Protein AF-A0AAD4GGC5-F1 (afdb_monomer)

InterPro domains:
  IPR027911 Domain of unknown function DUF4604 [PF15377] (14-134)

pLDDT: mean 72.06, std 14.42, range [39.91, 92.12]

Sequence (145 aa):
MASREPTRHQLSSRLQYQSHIPTFLQKFQNKVKGITSEDDDEPQYYDDGSGRPPIPIRPAIPERPSDDPGSADEDDGDEKPQVVVLKAGKHLTEREAENERRKEKGLPPLPASDGESTKQDNKEQLSKDSAKPKQAAPSLSFSSN

Solvent-accessible surface area (backbone atoms only — not comparable to full-atom values): 10422 Å² total; per-residue (Å²): 132,86,80,78,80,79,50,75,67,62,51,51,68,71,56,58,75,66,86,72,71,54,68,66,59,53,51,49,53,31,56,76,69,68,52,80,77,92,60,94,76,70,70,62,58,48,75,81,82,79,85,62,83,58,46,73,60,75,76,84,75,82,80,78,60,89,89,59,87,61,75,84,75,70,66,87,77,76,82,59,83,85,83,77,50,68,58,96,85,40,77,45,52,75,67,53,50,50,31,51,55,26,52,77,71,71,43,78,68,78,79,86,65,101,80,74,80,78,87,76,77,87,80,80,87,80,92,74,94,75,92,71,89,76,79,79,74,85,79,87,78,85,80,82,129

Foldseek 3Di:
DDDDDDDPVSVVVVPPPPPDDPPVVVVVVCVVVVNDDPDPPDQDFADPVPPDDTHRDDPDDDDDDPVDPDCPVVPPPPPDPDDFDDDVNDTDDPQRVVQVVCVVVVHHGDDDDPPDDDPDDDDDDDDDDDDDDDDDDDDDDDDDD

Radius of gyration: 33.16 Å; Cα contacts (8 Å, |Δi|>4): 44; chains: 1; bounding box: 54×76×81 Å

Nearest PDB structures (foldseek):
  8fkx-assembly1_SS  TM=1.879E-01  e=3.862E+00  Homo sapiens
  8fky-assembly1_SS  TM=1.879E-01  e=4.138E+00  Homo sapiens
  8yvf-assembly1_A6  TM=1.140E-01  e=5.093E+00  Halothiobacillus neapolitanus

Structure (mmCIF, N/CA/C/O backbone):
data_AF-A0AAD4GGC5-F1
#
_entry.id   AF-A0AAD4GGC5-F1
#
loop_
_atom_site.group_PDB
_atom_site.id
_atom_site.type_symbol
_atom_site.label_atom_id
_atom_site.label_alt_id
_atom_site.label_comp_id
_atom_site.label_asym_id
_atom_site.label_entity_id
_atom_site.label_seq_id
_atom_site.pdbx_PDB_ins_code
_atom_site.Cartn_x
_atom_site.Cartn_y
_atom_site.Cartn_z
_atom_site.occupancy
_atom_site.B_iso_or_equiv
_atom_site.auth_seq_id
_atom_site.auth_comp_id
_atom_site.auth_asym_id
_atom_site.auth_atom_id
_atom_site.pdbx_PDB_model_num
ATOM 1 N N . MET A 1 1 ? -11.731 -53.514 -2.708 1.00 45.50 1 MET A N 1
ATOM 2 C CA . MET A 1 1 ? -11.570 -53.502 -4.178 1.00 45.50 1 MET A CA 1
ATOM 3 C C . MET A 1 1 ? -10.474 -52.507 -4.512 1.00 45.50 1 MET A C 1
ATOM 5 O O . MET A 1 1 ? -10.653 -51.335 -4.215 1.00 45.50 1 MET A O 1
ATOM 9 N N . ALA A 1 2 ? -9.325 -52.962 -5.017 1.00 60.53 2 ALA A N 1
ATOM 10 C CA . ALA A 1 2 ? -8.228 -52.063 -5.377 1.00 60.53 2 ALA A CA 1
ATOM 11 C C . ALA A 1 2 ? -8.602 -51.272 -6.642 1.00 60.53 2 ALA A C 1
ATOM 13 O O . ALA A 1 2 ? -8.953 -51.864 -7.665 1.00 60.53 2 ALA A O 1
ATOM 14 N N . SER A 1 3 ? -8.576 -49.943 -6.562 1.00 69.38 3 SER A N 1
ATOM 15 C CA . SER A 1 3 ? -8.790 -49.052 -7.703 1.00 69.38 3 SER A CA 1
ATOM 16 C C . SER A 1 3 ? -7.638 -49.213 -8.694 1.00 69.38 3 SER A C 1
ATOM 18 O O . SER A 1 3 ? -6.484 -48.998 -8.329 1.00 69.38 3 SER A O 1
ATOM 20 N N . ARG A 1 4 ? -7.939 -49.619 -9.933 1.00 80.25 4 ARG A N 1
ATOM 21 C CA . ARG A 1 4 ? -6.925 -49.787 -10.982 1.00 80.25 4 ARG A CA 1
ATOM 22 C C . ARG A 1 4 ? -6.295 -48.441 -11.327 1.00 80.25 4 ARG A C 1
ATOM 24 O O . ARG A 1 4 ? -7.016 -47.473 -11.560 1.00 80.25 4 ARG A O 1
ATOM 31 N N . GLU A 1 5 ? -4.969 -48.404 -11.382 1.00 84.25 5 GLU A N 1
ATOM 32 C CA . GLU A 1 5 ? -4.243 -47.208 -11.795 1.00 84.25 5 GLU A CA 1
ATOM 33 C C . GLU A 1 5 ? -4.553 -46.863 -13.262 1.00 84.25 5 GLU A C 1
ATOM 35 O O . GLU A 1 5 ? -4.669 -47.765 -14.103 1.00 84.25 5 GLU A O 1
ATOM 40 N N . PRO A 1 6 ? -4.725 -45.570 -13.584 1.00 80.44 6 PRO A N 1
ATOM 41 C CA . PRO A 1 6 ? -5.006 -45.138 -14.943 1.00 80.44 6 PRO A CA 1
ATOM 42 C C . PRO A 1 6 ? -3.824 -45.442 -15.867 1.00 80.44 6 PRO A C 1
ATOM 44 O O . PRO A 1 6 ? -2.659 -45.256 -15.516 1.00 80.44 6 PRO A O 1
ATOM 47 N N . THR A 1 7 ? -4.126 -45.885 -17.086 1.00 84.25 7 THR A N 1
ATOM 48 C CA . THR A 1 7 ? -3.087 -46.199 -18.074 1.00 84.25 7 THR A CA 1
ATOM 49 C C . THR A 1 7 ? -2.413 -44.924 -18.585 1.00 84.25 7 THR A C 1
ATOM 51 O O . THR A 1 7 ? -3.015 -43.849 -18.621 1.00 84.25 7 THR A O 1
ATOM 54 N N . ARG A 1 8 ? -1.165 -45.029 -19.062 1.00 78.81 8 ARG A N 1
ATOM 55 C CA . ARG A 1 8 ? -0.412 -43.882 -19.609 1.00 78.81 8 ARG A CA 1
ATOM 56 C C . ARG A 1 8 ? -1.174 -43.135 -20.713 1.00 78.81 8 ARG A C 1
ATOM 58 O O . ARG A 1 8 ? -1.094 -41.916 -20.789 1.00 78.81 8 ARG A O 1
ATOM 65 N N . HIS A 1 9 ? -1.953 -43.860 -21.518 1.00 78.38 9 HIS A N 1
ATOM 66 C CA . HIS A 1 9 ? -2.796 -43.290 -22.571 1.00 78.38 9 HIS A CA 1
ATOM 67 C C . HIS A 1 9 ? -3.999 -42.510 -22.005 1.00 78.38 9 HIS A C 1
ATOM 69 O O . HIS A 1 9 ? -4.361 -41.452 -22.516 1.00 78.38 9 HIS A O 1
ATOM 75 N N . GLN A 1 10 ? -4.593 -42.992 -20.906 1.00 78.75 10 GLN A N 1
ATOM 76 C CA . GLN A 1 10 ? -5.658 -42.278 -20.191 1.00 78.75 10 GLN A CA 1
ATOM 77 C C . GLN A 1 10 ? -5.135 -40.990 -19.545 1.00 78.75 10 GLN A C 1
ATOM 79 O O . GLN A 1 10 ? -5.836 -39.980 -19.564 1.00 78.75 10 GLN A O 1
ATOM 84 N N . LEU A 1 11 ? -3.895 -40.998 -19.046 1.00 76.25 11 LEU A N 1
ATOM 85 C CA . LEU A 1 11 ? -3.228 -39.794 -18.549 1.00 76.25 11 LEU A CA 1
ATOM 86 C C . LEU A 1 11 ? -2.962 -38.797 -19.684 1.00 76.25 11 LEU A C 1
ATOM 88 O O . LEU A 1 11 ? -3.371 -37.645 -19.580 1.00 76.25 11 LEU A O 1
ATOM 92 N N . SER A 1 12 ? -2.367 -39.233 -20.799 1.00 75.00 12 SER A N 1
ATOM 93 C CA . SER A 1 12 ? -2.040 -38.334 -21.916 1.00 75.00 12 SER A CA 1
ATOM 94 C C . SER A 1 12 ? -3.269 -37.785 -22.646 1.00 75.00 12 SER A C 1
ATOM 96 O O . SER A 1 12 ? -3.223 -36.669 -23.142 1.00 75.00 12 SER A O 1
ATOM 98 N N . SER A 1 13 ? -4.379 -38.531 -22.700 1.00 68.56 13 SER A N 1
ATOM 99 C CA . SER A 1 13 ? -5.626 -38.051 -23.321 1.00 68.56 13 SER A CA 1
ATOM 100 C C . SER A 1 13 ? -6.295 -36.907 -22.547 1.00 68.56 13 SER A C 1
ATOM 102 O O . SER A 1 13 ? -6.932 -36.050 -23.155 1.00 68.56 13 SER A O 1
ATOM 104 N N . ARG A 1 14 ? -6.145 -36.882 -21.213 1.00 65.12 14 ARG A N 1
ATOM 105 C CA . ARG A 1 14 ? -6.654 -35.810 -20.338 1.00 65.12 14 ARG A CA 1
ATOM 106 C C . ARG A 1 14 ? -5.654 -34.673 -20.150 1.00 65.12 14 ARG A C 1
ATOM 108 O O . ARG A 1 14 ? -6.067 -33.539 -19.943 1.00 65.12 14 ARG A O 1
ATOM 115 N N . LEU A 1 15 ? -4.359 -34.962 -20.249 1.00 66.50 15 LEU A N 1
ATOM 116 C CA . LEU A 1 15 ? -3.291 -33.972 -20.374 1.00 66.50 15 LEU A CA 1
ATOM 117 C C . LEU A 1 15 ? -3.243 -33.469 -21.822 1.00 66.50 15 LEU A C 1
ATOM 119 O O . LEU A 1 15 ? -2.261 -33.667 -22.535 1.00 66.50 15 LEU A O 1
ATOM 123 N N . GLN A 1 16 ? -4.326 -32.843 -22.284 1.00 63.78 16 GLN A N 1
ATOM 124 C CA . GLN A 1 16 ? -4.260 -32.087 -23.525 1.00 63.78 16 GLN A CA 1
ATOM 125 C C . GLN A 1 16 ? -3.282 -30.936 -23.298 1.00 63.78 16 GLN A C 1
ATOM 127 O O . GLN A 1 16 ? -3.463 -30.135 -22.380 1.00 63.78 16 GLN A O 1
ATOM 132 N N . TYR A 1 17 ? -2.241 -30.858 -24.129 1.00 60.28 17 TYR A N 1
ATOM 133 C CA . TYR A 1 17 ? -1.518 -29.607 -24.313 1.00 60.28 17 TYR A CA 1
ATOM 134 C C . TYR A 1 17 ? -2.575 -28.538 -24.583 1.00 60.28 17 TYR A C 1
ATOM 136 O O . TYR A 1 17 ? -3.359 -28.668 -25.523 1.00 60.28 17 TYR A O 1
ATOM 144 N N . GLN A 1 18 ? -2.655 -27.548 -23.700 1.00 60.12 18 GLN A N 1
ATOM 145 C CA . GLN A 1 18 ? -3.608 -26.454 -23.786 1.00 60.12 18 GLN A CA 1
ATOM 146 C C . GLN A 1 18 ? -3.488 -25.852 -25.194 1.00 60.12 18 GLN A C 1
ATOM 148 O O . GLN A 1 18 ? -2.445 -25.308 -25.549 1.00 60.12 18 GLN A O 1
ATOM 153 N N . SER A 1 19 ? -4.518 -26.023 -26.029 1.00 67.00 19 SER A N 1
ATOM 154 C CA . SER A 1 19 ? -4.506 -25.568 -27.430 1.00 67.00 19 SER A CA 1
ATOM 155 C C . SER A 1 19 ? -4.323 -24.053 -27.532 1.00 67.00 19 SER A C 1
ATOM 157 O O . SER A 1 19 ? -3.814 -23.540 -28.527 1.00 67.00 19 SER A O 1
ATOM 159 N N . HIS A 1 20 ? -4.704 -23.343 -26.472 1.00 79.56 20 HIS A N 1
ATOM 160 C CA . HIS A 1 20 ? -4.475 -21.925 -26.306 1.00 79.56 20 HIS A CA 1
ATOM 161 C C . HIS A 1 20 ? -3.067 -21.672 -25.758 1.00 79.56 20 HIS A C 1
ATOM 163 O O . HIS A 1 20 ? -2.822 -21.755 -24.552 1.00 79.56 20 HIS A O 1
ATOM 169 N N . ILE A 1 21 ? -2.139 -21.360 -26.661 1.00 83.75 21 ILE A N 1
ATOM 170 C CA . ILE A 1 21 ? -0.820 -20.851 -26.291 1.00 83.75 21 ILE A CA 1
ATOM 171 C C . ILE A 1 21 ? -1.033 -19.458 -25.678 1.00 83.75 21 ILE A C 1
ATOM 173 O O . ILE A 1 21 ? -1.572 -18.585 -26.360 1.00 83.75 21 ILE A O 1
ATOM 177 N N . PRO A 1 22 ? -0.632 -19.217 -24.418 1.00 85.31 22 PRO A N 1
ATOM 178 C CA . PRO A 1 22 ? -0.757 -17.899 -23.816 1.00 85.31 22 PRO A CA 1
ATOM 179 C C . PRO A 1 22 ? 0.054 -16.883 -24.622 1.00 85.31 22 PRO A C 1
ATOM 181 O O . PRO A 1 22 ? 1.154 -17.176 -25.098 1.00 85.31 22 PRO A O 1
ATOM 184 N N . THR A 1 23 ? -0.473 -15.666 -24.733 1.00 86.75 23 THR A N 1
ATOM 185 C CA . THR A 1 23 ? 0.086 -14.589 -25.567 1.00 86.75 23 THR A CA 1
ATOM 186 C C . THR A 1 23 ? 1.570 -14.331 -25.300 1.00 86.75 23 THR A C 1
ATOM 188 O O . THR A 1 23 ? 2.327 -14.065 -26.228 1.00 86.75 23 THR A O 1
ATOM 191 N N . PHE A 1 24 ? 2.030 -14.492 -24.057 1.00 88.75 24 PHE A N 1
ATOM 192 C CA . PHE A 1 24 ? 3.446 -14.393 -23.704 1.00 88.75 24 PHE A CA 1
ATOM 193 C C . PHE A 1 24 ? 4.333 -15.427 -24.424 1.00 88.75 24 PHE A C 1
ATOM 195 O O . PHE A 1 24 ? 5.390 -15.067 -24.938 1.00 88.75 24 PHE A O 1
ATOM 202 N N . LEU A 1 25 ? 3.916 -16.696 -24.504 1.00 89.19 25 LEU A N 1
ATOM 203 C CA . LEU A 1 25 ? 4.687 -17.737 -25.198 1.00 89.19 25 LEU A CA 1
ATOM 204 C C . LEU A 1 25 ? 4.704 -17.505 -26.709 1.00 89.19 25 LEU A C 1
ATOM 206 O O . LEU A 1 25 ? 5.730 -17.726 -27.350 1.00 89.19 25 LEU A O 1
ATOM 210 N N . GLN A 1 26 ? 3.601 -17.006 -27.265 1.00 86.94 26 GLN A N 1
ATOM 211 C CA . GLN A 1 26 ? 3.538 -16.600 -28.666 1.00 86.94 26 GLN A CA 1
ATOM 212 C C . GLN A 1 26 ? 4.511 -15.442 -28.947 1.00 86.94 26 GLN A C 1
ATOM 214 O O . GLN A 1 26 ? 5.319 -15.526 -29.872 1.00 86.94 26 GLN A O 1
ATOM 219 N N . LYS A 1 27 ? 4.524 -14.412 -28.088 1.00 86.06 27 LYS A N 1
ATOM 220 C CA . LYS A 1 27 ? 5.474 -13.289 -28.160 1.00 86.06 27 LYS A CA 1
ATOM 221 C C . LYS A 1 27 ? 6.927 -13.753 -28.027 1.00 86.06 27 LYS A C 1
ATOM 223 O O . LYS A 1 27 ? 7.787 -13.310 -28.784 1.00 86.06 27 LYS A O 1
ATOM 228 N N . PHE A 1 28 ? 7.208 -14.681 -27.111 1.00 88.38 28 PHE A N 1
ATOM 229 C CA . PHE A 1 28 ? 8.546 -15.246 -26.937 1.00 88.38 28 PHE A CA 1
ATOM 230 C C . PHE A 1 28 ? 9.019 -16.005 -28.183 1.00 88.38 28 PHE A C 1
ATOM 232 O O . PHE A 1 28 ? 10.140 -15.794 -28.642 1.00 88.38 28 PHE A O 1
ATOM 239 N N . GLN A 1 29 ? 8.161 -16.842 -28.775 1.00 87.69 29 GLN A N 1
ATOM 240 C CA . GLN A 1 29 ? 8.482 -17.543 -30.020 1.00 87.69 29 GLN A CA 1
ATOM 241 C C . GLN A 1 29 ? 8.730 -16.572 -31.180 1.00 87.69 29 GLN A C 1
ATOM 243 O O . GLN A 1 29 ? 9.669 -16.784 -31.946 1.00 87.69 29 GLN A O 1
ATOM 248 N N . ASN A 1 30 ? 7.941 -15.500 -31.291 1.00 86.25 30 ASN A N 1
ATOM 249 C CA . ASN A 1 30 ? 8.142 -14.461 -32.303 1.00 86.25 30 ASN A CA 1
ATOM 250 C C . ASN A 1 30 ? 9.484 -13.741 -32.106 1.00 86.25 30 ASN A C 1
ATOM 252 O O . ASN A 1 30 ? 10.224 -13.569 -33.071 1.00 86.25 30 ASN A O 1
ATOM 256 N N . LYS A 1 31 ? 9.859 -13.436 -30.855 1.00 82.81 31 LYS A N 1
ATOM 257 C CA . LYS A 1 31 ? 11.157 -12.834 -30.511 1.00 82.81 31 LYS A CA 1
ATOM 258 C C . LYS A 1 31 ? 12.340 -13.735 -30.871 1.00 82.81 31 LYS A C 1
ATOM 260 O O . LYS A 1 31 ? 13.297 -13.263 -31.472 1.00 82.81 31 LYS A O 1
ATOM 265 N N . VAL A 1 32 ? 12.273 -15.030 -30.548 1.00 86.12 32 VAL A N 1
ATOM 266 C CA . VAL A 1 32 ? 13.323 -16.005 -30.912 1.00 86.12 32 VAL A CA 1
ATOM 267 C C . VAL A 1 32 ? 13.445 -16.159 -32.433 1.00 86.12 32 VAL A C 1
ATOM 269 O O . VAL A 1 32 ? 14.540 -16.378 -32.941 1.00 86.12 32 VAL A O 1
ATOM 272 N N . LYS A 1 33 ? 12.337 -16.012 -33.168 1.00 86.31 33 LYS A N 1
ATOM 273 C CA . LYS A 1 33 ? 12.301 -16.051 -34.638 1.00 86.31 33 LYS A CA 1
ATOM 274 C C . LYS A 1 33 ? 12.647 -14.714 -35.305 1.00 86.31 33 LYS A C 1
ATOM 276 O O . LYS A 1 33 ? 12.680 -14.664 -36.530 1.00 86.31 33 LYS A O 1
ATOM 281 N N . GLY A 1 34 ? 12.881 -13.649 -34.533 1.00 77.38 34 GLY A N 1
ATOM 282 C CA . GLY A 1 34 ? 13.172 -12.313 -35.060 1.00 77.38 34 GLY A CA 1
ATOM 283 C C . GLY A 1 34 ? 11.994 -11.643 -35.777 1.00 77.38 34 GLY A C 1
ATOM 284 O O . GLY A 1 34 ? 12.212 -10.719 -36.550 1.00 77.38 34 GLY A O 1
ATOM 285 N N . ILE A 1 35 ? 10.759 -12.101 -35.545 1.00 72.81 35 ILE A N 1
ATOM 286 C CA . ILE A 1 35 ? 9.551 -11.493 -36.114 1.00 72.81 35 ILE A CA 1
ATOM 287 C C . ILE A 1 35 ? 9.132 -10.353 -35.181 1.00 72.81 35 ILE A C 1
ATOM 289 O O . ILE A 1 35 ? 8.503 -10.591 -34.146 1.00 72.81 35 ILE A O 1
ATOM 293 N N . THR A 1 36 ? 9.506 -9.122 -35.524 1.00 61.16 36 THR A N 1
ATOM 294 C CA . THR A 1 36 ? 8.984 -7.908 -34.885 1.00 61.16 36 THR A CA 1
ATOM 295 C C . THR A 1 36 ? 7.536 -7.721 -35.321 1.00 61.16 36 THR A C 1
ATOM 297 O O . THR A 1 36 ? 7.238 -7.612 -36.506 1.00 61.16 36 THR A O 1
ATOM 300 N N . SER A 1 37 ? 6.614 -7.787 -34.365 1.00 56.97 37 SER A N 1
ATOM 301 C CA . SER A 1 37 ? 5.208 -7.461 -34.603 1.00 56.97 37 SER A CA 1
ATOM 302 C C . SER A 1 37 ? 5.101 -5.940 -34.511 1.00 56.97 37 SER A C 1
ATOM 304 O O . SER A 1 37 ? 5.302 -5.402 -33.427 1.00 56.97 37 SER A O 1
ATOM 306 N N . GLU A 1 38 ? 4.892 -5.277 -35.647 1.00 51.94 38 GLU A N 1
ATOM 307 C CA . GLU A 1 38 ? 4.687 -3.826 -35.782 1.00 51.94 38 GLU A CA 1
ATOM 308 C C . GLU A 1 38 ? 3.292 -3.434 -35.253 1.00 51.94 38 GLU A C 1
ATOM 310 O O . GLU A 1 38 ? 2.445 -2.973 -36.009 1.00 51.94 38 GLU A O 1
ATOM 315 N N . ASP A 1 39 ? 3.004 -3.704 -33.978 1.00 51.53 39 ASP A N 1
ATOM 316 C CA . ASP A 1 39 ? 1.821 -3.139 -33.322 1.00 51.53 39 ASP A CA 1
ATOM 317 C C . ASP A 1 39 ? 2.211 -1.784 -32.721 1.00 51.53 39 ASP A C 1
ATOM 319 O O . ASP A 1 39 ? 3.144 -1.708 -31.919 1.00 51.53 39 ASP A O 1
ATOM 323 N N . ASP A 1 40 ? 1.458 -0.752 -33.114 1.00 52.09 40 ASP A N 1
ATOM 324 C CA . ASP A 1 40 ? 1.476 0.684 -32.760 1.00 52.09 40 ASP A CA 1
ATOM 325 C C . ASP A 1 40 ? 1.462 1.024 -31.244 1.00 52.09 40 ASP A C 1
ATOM 327 O O . ASP A 1 40 ? 1.272 2.175 -30.855 1.00 52.09 40 ASP A O 1
ATOM 331 N N . ASP A 1 41 ? 1.701 0.048 -30.369 1.00 53.09 41 ASP A N 1
ATOM 332 C CA . ASP A 1 41 ? 1.832 0.198 -28.917 1.00 53.09 41 ASP A CA 1
ATOM 333 C C . ASP A 1 41 ? 3.311 0.195 -28.485 1.00 53.09 41 ASP A C 1
ATOM 335 O O . ASP A 1 41 ? 3.664 -0.329 -27.420 1.00 53.09 41 ASP A O 1
ATOM 339 N N . GLU A 1 42 ? 4.219 0.737 -29.304 1.00 57.88 42 GLU A N 1
ATOM 340 C CA . GLU A 1 42 ? 5.588 0.957 -28.840 1.00 57.88 42 GLU A CA 1
ATOM 341 C C . GLU A 1 42 ? 5.562 2.010 -27.724 1.00 57.88 42 GLU A C 1
ATOM 343 O O . GLU A 1 42 ? 5.169 3.160 -27.953 1.00 57.88 42 GLU A O 1
ATOM 348 N N . PRO A 1 43 ? 5.960 1.651 -26.487 1.00 60.81 43 PRO A N 1
ATOM 349 C CA . PRO A 1 43 ? 6.040 2.636 -25.431 1.00 60.81 43 PRO A CA 1
ATOM 350 C C . PRO A 1 43 ? 7.092 3.649 -25.863 1.00 60.81 43 PRO A C 1
ATOM 352 O O . PRO A 1 43 ? 8.222 3.281 -26.163 1.00 60.81 43 PRO A O 1
ATOM 355 N N . GLN A 1 44 ? 6.720 4.925 -25.923 1.00 69.00 44 GLN A N 1
ATOM 356 C CA . GLN A 1 44 ? 7.676 5.979 -26.230 1.00 69.00 44 GLN A CA 1
ATOM 357 C C . GLN A 1 44 ? 8.837 5.850 -25.230 1.00 69.00 44 GLN A C 1
ATOM 359 O O . GLN A 1 44 ? 8.613 5.798 -24.019 1.00 69.00 44 GLN A O 1
ATOM 364 N N . TYR A 1 45 ? 10.062 5.691 -25.722 1.00 73.12 45 TYR A N 1
ATOM 365 C CA . TYR A 1 45 ? 11.246 5.538 -24.883 1.00 73.12 45 TYR A CA 1
ATOM 366 C C . TYR A 1 45 ? 12.030 6.852 -24.857 1.00 73.12 45 TYR A C 1
ATOM 368 O O . TYR A 1 45 ? 12.141 7.533 -25.876 1.00 73.12 45 TYR A O 1
ATOM 376 N N . TYR A 1 46 ? 12.592 7.202 -23.701 1.00 75.38 46 TYR A N 1
ATOM 377 C CA . TYR A 1 46 ? 13.503 8.337 -23.568 1.00 75.38 46 TYR A CA 1
ATOM 378 C C . TYR A 1 46 ? 14.953 7.844 -23.636 1.00 75.38 46 TYR A C 1
ATOM 380 O O . TYR A 1 46 ? 15.356 6.995 -22.833 1.00 75.38 46 TYR A O 1
ATOM 388 N N . ASP A 1 47 ? 15.721 8.368 -24.593 1.00 79.12 47 ASP A N 1
ATOM 389 C CA . ASP A 1 47 ? 17.168 8.161 -24.672 1.00 79.12 47 ASP A CA 1
ATOM 390 C C . ASP A 1 47 ? 17.882 9.256 -23.871 1.00 79.12 47 ASP A C 1
ATOM 392 O O . ASP A 1 47 ? 17.790 10.444 -24.185 1.00 79.12 47 ASP A O 1
ATOM 396 N N . ASP A 1 48 ? 18.568 8.854 -22.803 1.00 81.94 48 ASP A N 1
ATOM 397 C CA . ASP A 1 48 ? 19.307 9.750 -21.913 1.00 81.94 48 ASP A CA 1
ATOM 398 C C . ASP A 1 48 ? 20.778 9.928 -22.329 1.00 81.94 48 ASP A C 1
ATOM 400 O O . ASP A 1 48 ? 21.534 10.621 -21.644 1.00 81.94 48 ASP A O 1
ATOM 404 N N . GLY A 1 49 ? 21.204 9.298 -23.433 1.00 81.00 49 GLY A N 1
ATOM 405 C CA . GLY A 1 49 ? 22.576 9.363 -23.931 1.00 81.00 49 GLY A CA 1
ATOM 406 C C . GLY A 1 49 ? 23.610 8.697 -23.015 1.00 81.00 49 GLY A C 1
ATOM 407 O O . GLY A 1 49 ? 24.812 8.845 -23.239 1.00 81.00 49 GLY A O 1
ATOM 408 N N . SER A 1 50 ? 23.187 7.949 -21.990 1.00 83.06 50 SER A N 1
ATOM 409 C CA . SER A 1 50 ? 24.084 7.299 -21.022 1.00 83.06 50 SER A CA 1
ATOM 410 C C . SER A 1 50 ? 24.685 5.978 -21.521 1.00 83.06 50 SER A C 1
ATOM 412 O O . SER A 1 50 ? 25.437 5.321 -20.795 1.00 83.06 50 SER A O 1
ATOM 414 N N . GLY A 1 51 ? 24.340 5.555 -22.745 1.00 86.00 51 GLY A N 1
ATOM 415 C CA . GLY A 1 51 ? 24.704 4.250 -23.309 1.00 86.00 51 GLY A CA 1
ATOM 416 C C . GLY A 1 51 ? 23.925 3.075 -22.704 1.00 86.00 51 GLY A C 1
ATOM 417 O O . GLY A 1 51 ? 24.245 1.916 -22.973 1.00 86.00 51 GLY A O 1
ATOM 418 N N . ARG A 1 52 ? 22.915 3.355 -21.871 1.00 85.06 52 ARG A N 1
ATOM 419 C CA . ARG A 1 52 ? 21.969 2.373 -21.329 1.00 85.06 52 ARG A CA 1
ATOM 420 C C . ARG A 1 52 ? 20.806 2.185 -22.311 1.00 85.06 52 AR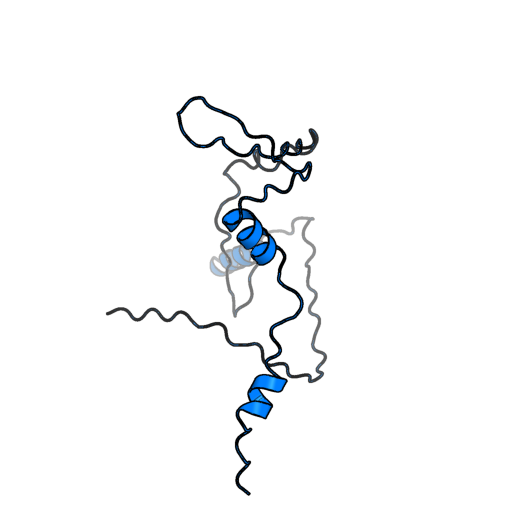G A C 1
ATOM 422 O O . ARG A 1 52 ? 20.516 3.102 -23.074 1.00 85.06 52 ARG A O 1
ATOM 429 N N . PRO A 1 53 ? 20.138 1.013 -22.326 1.00 86.19 53 PRO A N 1
ATOM 430 C CA . PRO A 1 53 ? 18.921 0.857 -23.115 1.00 86.19 53 PRO A CA 1
ATOM 431 C C . PRO A 1 53 ? 17.897 1.926 -22.703 1.00 86.19 53 PRO A C 1
ATOM 433 O O . PRO A 1 53 ? 17.847 2.289 -21.522 1.00 86.19 53 PRO A O 1
ATOM 436 N N . PRO A 1 54 ? 17.091 2.426 -23.650 1.00 86.19 54 PRO A N 1
ATOM 437 C CA . PRO A 1 54 ? 16.278 3.606 -23.422 1.00 86.19 54 PRO A CA 1
ATOM 438 C C . PRO A 1 54 ? 15.161 3.304 -22.409 1.00 86.19 54 PRO A C 1
ATOM 440 O O . PRO A 1 54 ? 14.618 2.194 -22.355 1.00 86.19 54 PRO A O 1
ATOM 443 N N . ILE A 1 55 ? 14.860 4.279 -21.550 1.00 81.31 55 ILE A N 1
ATOM 444 C CA . ILE A 1 55 ? 13.951 4.096 -20.411 1.00 81.31 55 ILE A CA 1
ATOM 445 C C . ILE A 1 55 ? 12.507 4.228 -20.917 1.00 81.31 55 ILE A C 1
ATOM 447 O O . ILE A 1 55 ? 12.192 5.227 -21.569 1.00 81.31 55 ILE A O 1
ATOM 451 N N . PRO A 1 56 ? 11.609 3.269 -20.623 1.00 85.50 56 PRO A N 1
ATOM 452 C CA . PRO A 1 56 ? 10.192 3.410 -20.948 1.00 85.50 56 PRO A CA 1
ATOM 453 C C . PRO A 1 56 ? 9.594 4.676 -20.316 1.00 85.50 56 PRO A C 1
ATOM 455 O O . PRO A 1 56 ? 9.787 4.920 -19.121 1.00 85.50 56 PRO A O 1
ATOM 458 N N . ILE A 1 57 ? 8.843 5.468 -21.086 1.00 85.31 57 ILE A N 1
ATOM 459 C CA . ILE A 1 57 ? 8.178 6.665 -20.561 1.00 85.31 57 ILE A CA 1
ATOM 460 C C . ILE A 1 57 ? 6.983 6.254 -19.698 1.00 85.31 57 ILE A C 1
ATOM 462 O O . ILE A 1 57 ? 6.118 5.475 -20.100 1.00 85.31 57 ILE A O 1
ATOM 466 N N . ARG A 1 58 ? 6.932 6.800 -18.479 1.00 85.81 58 ARG A N 1
ATOM 467 C CA . ARG A 1 58 ? 5.761 6.677 -17.607 1.00 85.81 58 ARG A CA 1
ATOM 468 C C . ARG A 1 58 ? 4.591 7.485 -18.188 1.00 85.81 58 ARG A C 1
ATOM 470 O O . ARG A 1 58 ? 4.825 8.595 -18.669 1.00 85.81 58 ARG A O 1
ATOM 477 N N . PRO A 1 59 ? 3.345 6.994 -18.105 1.00 84.94 59 PRO A N 1
ATOM 478 C CA . PRO A 1 59 ? 2.181 7.802 -18.454 1.00 84.94 59 PRO A CA 1
ATOM 479 C C . PRO A 1 59 ? 2.129 9.081 -17.604 1.00 84.94 59 PRO A C 1
ATOM 481 O O . PRO A 1 59 ? 2.714 9.142 -16.516 1.00 84.94 59 PRO A O 1
ATOM 484 N N . ALA A 1 60 ? 1.427 10.102 -18.106 1.00 86.19 60 ALA A N 1
ATOM 485 C CA . ALA A 1 60 ? 1.232 11.352 -17.382 1.00 86.19 60 ALA A CA 1
ATOM 486 C C . ALA A 1 60 ? 0.617 11.069 -16.005 1.00 86.19 60 ALA A C 1
ATOM 488 O O . ALA A 1 60 ? -0.386 10.361 -15.888 1.00 86.19 60 ALA A O 1
ATOM 489 N N . ILE A 1 61 ? 1.250 11.601 -14.960 1.00 81.19 61 ILE A N 1
ATOM 490 C CA . ILE A 1 61 ? 0.721 11.514 -13.601 1.00 81.19 61 ILE A CA 1
ATOM 491 C C . ILE A 1 61 ? -0.556 12.363 -13.574 1.00 81.19 61 ILE A C 1
ATOM 493 O O . ILE A 1 61 ? -0.496 13.516 -14.003 1.00 81.19 61 ILE A O 1
ATOM 497 N N . PRO A 1 62 ? -1.696 11.829 -13.103 1.00 85.88 62 PRO A N 1
ATOM 498 C CA . PRO A 1 62 ? -2.902 12.625 -12.931 1.00 85.88 62 PRO A CA 1
ATOM 499 C C . PRO A 1 62 ? -2.634 13.847 -12.050 1.00 85.88 62 PRO A C 1
ATOM 501 O O . PRO A 1 62 ? -2.001 13.731 -10.998 1.00 85.88 62 PRO A O 1
ATOM 504 N N . GLU A 1 63 ? -3.120 15.011 -12.474 1.00 85.31 63 GLU A N 1
ATOM 505 C CA . GLU A 1 63 ? -3.032 16.219 -11.661 1.00 85.31 63 GLU A CA 1
ATOM 506 C C . GLU A 1 63 ? -3.959 16.099 -10.454 1.00 85.31 63 GLU A C 1
ATOM 508 O O . GLU A 1 63 ? -5.118 15.686 -10.559 1.00 85.31 63 GLU A O 1
ATOM 513 N N . ARG A 1 64 ? -3.430 16.454 -9.283 1.00 82.00 64 ARG A N 1
ATOM 514 C CA . ARG A 1 64 ? -4.228 16.540 -8.068 1.00 82.00 64 ARG A CA 1
ATOM 515 C C . ARG A 1 64 ? -5.193 17.730 -8.193 1.00 82.00 64 ARG A C 1
ATOM 517 O O . ARG A 1 64 ? -4.747 18.802 -8.605 1.00 82.00 64 ARG A O 1
ATOM 524 N N . PRO A 1 65 ? -6.482 17.585 -7.839 1.00 86.81 65 PRO A N 1
ATOM 525 C CA . PRO A 1 65 ? -7.406 18.714 -7.826 1.00 86.81 65 PRO A CA 1
ATOM 526 C C . PRO A 1 65 ? -6.912 19.804 -6.868 1.00 86.81 65 PRO A C 1
ATOM 528 O O . PRO A 1 65 ? -6.480 19.511 -5.756 1.00 86.81 65 PRO A O 1
ATOM 531 N N . SER A 1 66 ? -7.009 21.068 -7.287 1.00 79.25 66 SER A N 1
ATOM 532 C CA . SER A 1 66 ? -6.530 22.222 -6.508 1.00 79.25 66 SER A CA 1
ATOM 533 C C . SER A 1 66 ? -7.273 22.431 -5.181 1.00 79.25 66 SER A C 1
ATOM 535 O O . SER A 1 66 ? -6.783 23.159 -4.326 1.00 79.25 66 SER A O 1
ATOM 537 N N . ASP A 1 67 ? -8.444 21.808 -5.030 1.00 80.75 67 ASP A N 1
ATOM 538 C CA . ASP A 1 67 ? -9.367 21.955 -3.894 1.00 80.75 67 ASP A CA 1
ATOM 539 C C . ASP A 1 67 ? -9.135 20.914 -2.779 1.00 80.75 67 ASP A C 1
ATOM 541 O O . ASP A 1 67 ? -9.766 20.959 -1.729 1.00 80.75 67 ASP A O 1
ATOM 545 N N . ASP A 1 68 ? -8.220 19.964 -2.994 1.00 74.38 68 ASP A N 1
ATOM 546 C CA . ASP A 1 68 ? -7.776 19.013 -1.976 1.00 74.38 68 ASP A CA 1
ATOM 547 C C . ASP A 1 68 ? -6.243 19.057 -1.905 1.00 74.38 68 ASP A C 1
ATOM 549 O O . ASP A 1 68 ? -5.585 18.305 -2.624 1.00 74.38 68 ASP A O 1
ATOM 553 N N . PRO A 1 69 ? -5.639 19.934 -1.081 1.00 69.88 69 PRO A N 1
ATOM 554 C CA . PRO A 1 69 ? -4.187 19.972 -0.875 1.00 69.88 69 PRO A CA 1
ATOM 555 C C . PRO A 1 69 ? -3.657 18.723 -0.146 1.00 69.88 69 PRO A C 1
ATOM 557 O O . PRO A 1 69 ? -2.454 18.450 -0.164 1.00 69.88 69 PRO A O 1
ATOM 560 N N . GLY A 1 70 ? -4.548 17.904 0.419 1.00 70.06 70 GLY A N 1
ATOM 561 C CA . GLY A 1 70 ? -4.227 16.738 1.228 1.00 70.06 70 GLY A CA 1
ATOM 562 C C . GLY A 1 70 ? -3.854 17.059 2.654 1.00 70.06 70 GLY A C 1
ATOM 563 O O . GLY A 1 70 ? -3.582 18.196 3.012 1.00 70.06 70 GLY A O 1
ATOM 564 N N . SER A 1 71 ? -3.773 16.000 3.449 1.00 66.00 71 SER A N 1
ATOM 565 C CA . SER A 1 71 ? -3.419 16.015 4.869 1.00 66.00 71 SER A CA 1
ATOM 566 C C . SER A 1 71 ? -1.942 16.341 5.143 1.00 66.00 71 SER A C 1
ATOM 568 O O . SER A 1 71 ? -1.425 16.010 6.199 1.00 66.00 71 SER A O 1
ATOM 570 N N . ALA A 1 72 ? -1.234 16.978 4.205 1.00 65.94 72 ALA A N 1
ATOM 571 C CA . ALA A 1 72 ? 0.160 17.388 4.395 1.00 65.94 72 ALA A CA 1
ATOM 572 C C . ALA A 1 72 ? 0.312 18.572 5.373 1.00 65.94 72 ALA A C 1
ATOM 574 O O . ALA A 1 72 ? 1.435 18.893 5.747 1.00 65.94 72 ALA A O 1
ATOM 575 N N . ASP A 1 73 ? -0.803 19.202 5.760 1.00 57.91 73 ASP A N 1
ATOM 576 C CA . ASP A 1 73 ? -0.890 20.282 6.755 1.00 57.91 73 ASP A CA 1
ATOM 577 C C . ASP A 1 73 ? -1.494 19.797 8.093 1.00 57.91 73 ASP A C 1
ATOM 579 O O . ASP A 1 73 ? -1.767 20.596 8.985 1.00 57.91 73 ASP A O 1
ATOM 583 N N . GLU A 1 74 ? -1.711 18.483 8.261 1.00 59.34 74 GLU A N 1
ATOM 584 C CA . GLU A 1 74 ? -1.984 17.884 9.578 1.00 59.34 74 GLU A CA 1
ATOM 585 C C . GLU A 1 74 ? -0.648 17.740 10.332 1.00 59.34 74 GLU A C 1
ATOM 587 O O . GLU A 1 74 ? -0.080 16.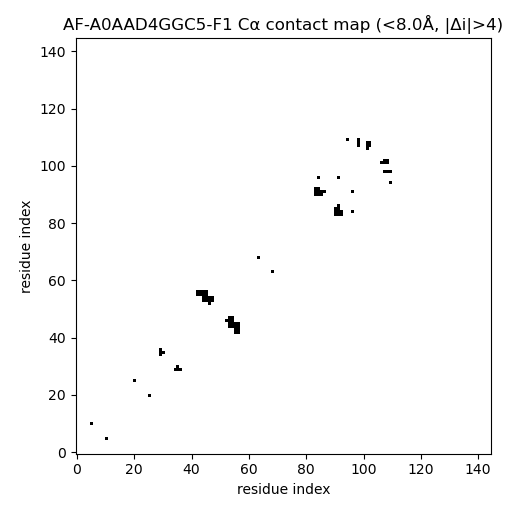662 10.472 1.00 59.34 74 GLU A O 1
ATOM 592 N N . ASP A 1 75 ? -0.120 18.898 10.723 1.00 57.50 75 ASP A N 1
ATOM 593 C CA . ASP A 1 75 ? 1.129 19.152 11.443 1.00 57.50 75 ASP A CA 1
ATOM 594 C C . ASP A 1 75 ? 1.207 18.320 12.742 1.00 57.50 75 ASP A C 1
ATOM 596 O O . ASP A 1 75 ? 0.380 18.539 13.623 1.00 57.50 75 ASP A O 1
ATOM 600 N N . ASP A 1 76 ? 2.154 17.362 12.811 1.00 60.50 76 ASP A N 1
ATOM 601 C CA . ASP A 1 76 ? 2.878 16.653 13.909 1.00 60.50 76 ASP A CA 1
ATOM 602 C C . ASP A 1 76 ? 2.328 16.560 15.371 1.00 60.50 76 ASP A C 1
ATOM 604 O O . ASP A 1 76 ? 2.922 15.895 16.228 1.00 60.50 76 ASP A O 1
ATOM 608 N N . GLY A 1 77 ? 1.223 17.208 15.734 1.00 59.69 77 GLY A N 1
ATOM 609 C CA . GLY A 1 77 ? 0.691 17.344 17.092 1.00 59.69 77 GLY A CA 1
ATOM 610 C C . GLY A 1 77 ? -0.338 16.285 17.496 1.00 59.69 77 GLY A C 1
ATOM 611 O O . GLY A 1 77 ? -0.454 15.990 18.697 1.00 59.69 77 GLY A O 1
ATOM 612 N N . ASP A 1 78 ? -1.025 15.691 16.515 1.00 62.31 78 ASP A N 1
ATOM 613 C CA . ASP A 1 78 ? -2.097 14.703 16.710 1.00 62.31 78 ASP A CA 1
ATOM 614 C C . ASP A 1 78 ? -1.639 13.249 16.495 1.00 62.31 78 ASP A C 1
ATOM 616 O O . ASP A 1 78 ? -2.327 12.313 16.903 1.00 62.31 78 ASP A O 1
ATOM 620 N N . GLU A 1 79 ? -0.429 13.026 15.974 1.00 65.25 79 GLU A N 1
ATOM 621 C CA . GLU A 1 79 ? 0.148 11.690 15.753 1.00 65.25 79 GLU A CA 1
ATOM 622 C C . GLU A 1 79 ? 0.756 11.085 17.038 1.00 65.25 79 GLU A C 1
ATOM 624 O O . GLU A 1 79 ? 1.793 10.419 17.051 1.00 65.25 79 GLU A O 1
ATOM 629 N N . LYS A 1 80 ? 0.110 11.317 18.186 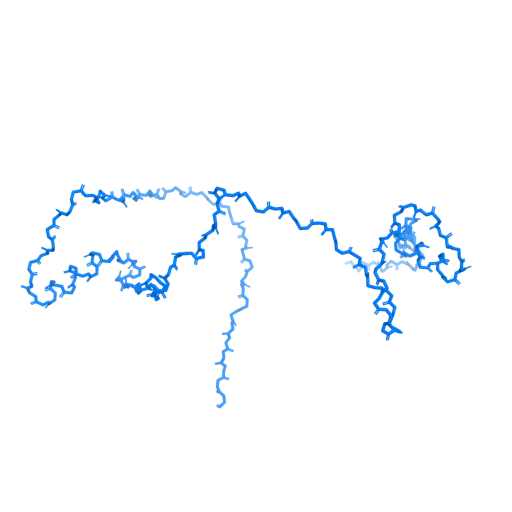1.00 72.19 80 LYS A N 1
ATOM 630 C CA . LYS A 1 80 ? 0.453 10.613 19.427 1.00 72.19 80 LYS A CA 1
ATOM 631 C C . LYS A 1 80 ? -0.155 9.212 19.379 1.00 72.19 80 LYS A C 1
ATOM 633 O O . LYS A 1 80 ? -1.297 9.054 18.947 1.00 72.19 80 LYS A O 1
ATOM 638 N N . PRO A 1 81 ? 0.551 8.176 19.869 1.00 70.38 81 PRO A N 1
ATOM 639 C CA . PRO A 1 81 ? -0.011 6.835 19.904 1.00 70.38 81 PRO A CA 1
ATOM 640 C C . PRO A 1 81 ? -1.303 6.836 20.725 1.00 70.38 81 PRO A C 1
ATOM 642 O O . PRO A 1 81 ? -1.331 7.305 21.866 1.00 70.38 81 PRO A O 1
ATOM 645 N N . GLN A 1 82 ? -2.373 6.282 20.157 1.00 74.94 82 GLN A N 1
ATOM 646 C CA . GLN A 1 82 ? -3.645 6.145 20.854 1.00 74.94 82 GLN A CA 1
ATOM 647 C C . GLN A 1 82 ? -3.478 5.202 22.058 1.00 74.94 82 GLN A C 1
ATOM 649 O O . GLN A 1 82 ? -3.294 3.994 21.903 1.00 74.94 82 GLN A O 1
ATOM 654 N N . VAL A 1 83 ? -3.549 5.742 23.278 1.00 72.75 83 VAL A N 1
ATOM 655 C CA . VAL A 1 83 ? -3.483 4.939 24.508 1.00 72.75 83 VAL A CA 1
ATOM 656 C C . VAL A 1 83 ? -4.870 4.385 24.819 1.00 72.75 83 VAL A C 1
ATOM 658 O O . VAL A 1 83 ? -5.747 5.101 25.296 1.00 72.75 83 VAL A O 1
ATOM 661 N N . VAL A 1 84 ? -5.067 3.090 24.573 1.00 74.12 84 VAL A N 1
ATOM 662 C CA . VAL A 1 84 ? -6.321 2.392 24.884 1.00 74.12 84 VAL A CA 1
ATOM 663 C C . VAL A 1 84 ? -6.241 1.783 26.283 1.00 74.12 84 VAL A C 1
ATOM 665 O O . VAL A 1 84 ? -5.397 0.928 26.550 1.00 74.12 84 VAL A O 1
ATOM 668 N N . VAL A 1 85 ? -7.139 2.193 27.184 1.00 82.06 85 VAL A N 1
ATOM 669 C CA . VAL A 1 85 ? -7.273 1.581 28.515 1.00 82.06 85 VAL A CA 1
ATOM 670 C C . VAL A 1 85 ? -8.314 0.466 28.455 1.00 82.06 85 VAL A C 1
ATOM 672 O O . VAL A 1 85 ? -9.471 0.702 28.103 1.00 82.06 85 VAL A O 1
ATOM 675 N N . LEU A 1 86 ? -7.899 -0.752 28.811 1.00 78.62 86 LEU A N 1
ATOM 676 C CA . LEU A 1 86 ? -8.773 -1.919 28.880 1.00 78.62 86 LEU A CA 1
ATOM 677 C C . LEU A 1 86 ? -9.254 -2.143 30.308 1.00 78.62 86 LEU A C 1
ATOM 679 O O . LEU A 1 86 ? -8.451 -2.409 31.202 1.00 78.62 86 LEU A O 1
ATOM 683 N N . LYS A 1 87 ? -10.573 -2.147 30.506 1.00 78.75 87 LYS A N 1
ATOM 684 C CA . LYS A 1 87 ? -11.181 -2.640 31.743 1.00 78.75 87 LYS A CA 1
ATOM 685 C C . LYS A 1 87 ? -12.074 -3.826 31.440 1.00 78.75 87 LYS A C 1
ATOM 687 O O . LYS A 1 87 ? -13.038 -3.704 30.691 1.00 78.75 87 LYS A O 1
ATOM 692 N N . ALA A 1 88 ? -11.718 -4.987 31.990 1.00 84.62 88 ALA A N 1
ATOM 693 C CA . ALA A 1 88 ? -12.402 -6.257 31.725 1.00 84.62 88 ALA A CA 1
ATOM 694 C C . ALA A 1 88 ? -12.561 -6.568 30.216 1.00 84.62 88 ALA A C 1
ATOM 696 O O . ALA A 1 88 ? -13.580 -7.098 29.786 1.00 84.62 88 ALA A O 1
ATOM 697 N N . GLY A 1 89 ? -11.563 -6.203 29.401 1.00 79.69 89 GLY A N 1
ATOM 698 C CA . GLY A 1 89 ? -11.576 -6.435 27.952 1.00 79.69 89 GLY A CA 1
ATOM 699 C C . GLY A 1 89 ? -12.393 -5.431 27.128 1.00 79.69 89 GLY A C 1
ATOM 700 O O . GLY A 1 89 ? -12.439 -5.566 25.910 1.00 79.69 89 GLY A O 1
ATOM 701 N N . LYS A 1 90 ? -13.001 -4.410 27.750 1.00 86.25 90 LYS A N 1
ATOM 702 C CA . LYS A 1 90 ? -13.654 -3.295 27.049 1.00 86.25 90 LYS A CA 1
ATOM 703 C C . LYS A 1 90 ? -12.718 -2.087 26.971 1.00 86.25 90 LYS A C 1
ATOM 705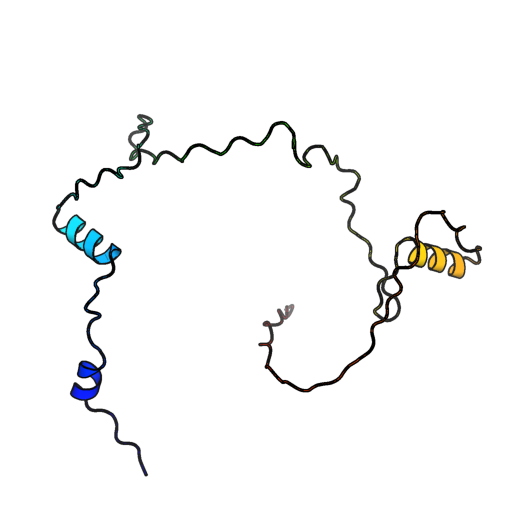 O O . LYS A 1 90 ? -12.056 -1.754 27.953 1.00 86.25 90 LYS A O 1
ATOM 710 N N . HIS A 1 91 ? -12.694 -1.430 25.813 1.00 81.62 91 HIS A N 1
ATOM 711 C CA . HIS A 1 91 ? -11.977 -0.174 25.603 1.00 81.62 91 HIS A CA 1
ATOM 712 C C . HIS A 1 91 ? -12.776 0.955 26.261 1.00 81.62 91 HIS A C 1
ATOM 714 O O . HIS A 1 91 ? -13.962 1.116 25.962 1.00 81.62 91 HIS A O 1
ATOM 720 N N . LEU A 1 92 ? -12.141 1.706 27.158 1.00 82.56 92 LEU A N 1
ATOM 721 C CA . LEU A 1 92 ? -12.718 2.930 27.706 1.00 82.56 92 LEU A CA 1
ATOM 722 C C . LEU A 1 92 ? -12.448 4.093 26.755 1.00 82.56 92 LEU A C 1
ATOM 724 O O . LEU A 1 92 ? -11.369 4.179 26.163 1.00 82.56 92 LEU A O 1
ATOM 728 N N . THR A 1 93 ? -13.416 4.995 26.618 1.00 85.31 93 THR A N 1
ATOM 729 C CA . THR A 1 93 ? -13.174 6.279 25.946 1.00 85.31 93 THR A CA 1
ATOM 730 C C . THR A 1 93 ? -12.215 7.136 26.777 1.00 85.31 93 THR A C 1
ATOM 732 O O . THR A 1 93 ? -12.035 6.898 27.974 1.00 85.31 93 THR A O 1
ATOM 735 N N . GLU A 1 94 ? -11.596 8.151 26.170 1.00 82.12 94 GLU A N 1
ATOM 736 C CA . GLU A 1 94 ? -10.656 9.046 26.865 1.00 82.12 94 GLU A CA 1
ATOM 737 C C . GLU A 1 94 ? -11.267 9.632 28.149 1.00 82.12 94 GLU A C 1
ATOM 739 O O . GLU A 1 94 ? -10.661 9.610 29.224 1.00 82.12 94 GLU A O 1
ATOM 744 N N . ARG A 1 95 ? -12.529 10.058 28.061 1.00 84.19 95 ARG A N 1
ATOM 745 C CA . ARG A 1 95 ? -13.274 10.610 29.188 1.00 84.19 95 ARG A CA 1
ATOM 746 C C . ARG A 1 95 ? -13.596 9.574 30.261 1.00 84.19 95 ARG A C 1
ATOM 748 O O . ARG A 1 95 ? -13.521 9.885 31.449 1.00 84.19 95 ARG A O 1
ATOM 755 N N . GLU A 1 96 ? -13.964 8.356 29.869 1.00 86.81 96 GLU A N 1
ATOM 756 C CA . GLU A 1 96 ? -14.201 7.263 30.814 1.00 86.81 96 GLU A CA 1
ATOM 757 C C . GLU A 1 96 ? -12.913 6.903 31.561 1.00 86.81 96 GLU A C 1
ATOM 759 O O . GLU A 1 96 ? -12.919 6.874 32.789 1.00 86.81 96 GLU A O 1
ATOM 764 N N . ALA A 1 97 ? -11.798 6.722 30.848 1.00 87.88 97 ALA A N 1
ATOM 765 C CA . ALA A 1 97 ? -10.500 6.410 31.442 1.00 87.88 97 ALA A CA 1
ATOM 766 C C . ALA A 1 97 ? -10.052 7.482 32.450 1.00 87.88 97 ALA A C 1
ATOM 768 O O . ALA A 1 97 ? -9.571 7.175 33.542 1.00 87.88 97 ALA A O 1
ATOM 769 N N . GLU A 1 98 ? -10.248 8.754 32.118 1.00 86.94 98 GLU A N 1
ATOM 770 C CA . GLU A 1 98 ? -9.881 9.866 32.986 1.00 86.94 98 GLU A CA 1
ATOM 771 C C . GLU A 1 98 ? -10.847 10.031 34.181 1.00 86.94 98 GLU A C 1
ATOM 773 O O . GLU A 1 98 ? -10.424 10.36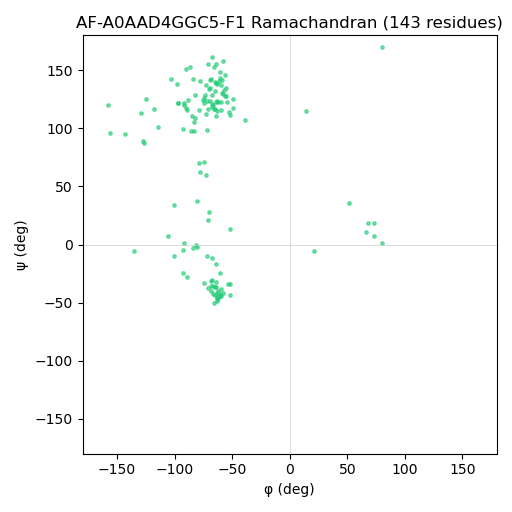4 35.293 1.00 86.94 98 GLU A O 1
ATOM 778 N N . ASN A 1 99 ? -12.134 9.717 34.010 1.00 89.00 99 ASN A N 1
ATOM 779 C CA . ASN A 1 99 ? -13.078 9.612 35.125 1.00 89.00 99 ASN A CA 1
ATOM 780 C C . ASN A 1 99 ? -12.722 8.457 36.073 1.00 89.00 99 ASN A C 1
ATOM 782 O O . ASN A 1 99 ? -12.857 8.610 37.287 1.00 89.00 99 ASN A O 1
ATOM 786 N N . GLU A 1 100 ? -12.231 7.326 35.562 1.00 87.44 100 GLU A N 1
ATOM 787 C CA . GLU A 1 100 ? -11.739 6.230 36.404 1.00 87.44 100 GLU A CA 1
ATOM 788 C C . GLU A 1 100 ? -10.503 6.635 37.206 1.00 87.44 100 GLU A C 1
ATOM 790 O O . GLU A 1 100 ? -10.467 6.422 38.418 1.00 87.44 100 GLU A O 1
ATOM 795 N N . ARG A 1 101 ? -9.549 7.328 36.572 1.00 86.06 101 ARG A N 1
ATOM 796 C CA . ARG A 1 101 ? -8.392 7.912 37.267 1.00 86.06 101 ARG A CA 1
ATOM 797 C C . ARG A 1 101 ? -8.811 8.916 38.343 1.00 86.06 101 ARG A C 1
ATOM 799 O O . ARG A 1 101 ? -8.206 8.946 39.413 1.00 86.06 101 ARG A O 1
ATOM 806 N N . ARG A 1 102 ? -9.845 9.737 38.103 1.00 92.12 102 ARG A N 1
ATOM 807 C CA . ARG A 1 102 ? -10.404 10.644 39.127 1.00 92.12 102 ARG A CA 1
ATOM 808 C C . ARG A 1 102 ? -11.062 9.883 40.266 1.00 92.12 102 ARG A C 1
ATOM 810 O O . ARG A 1 102 ? -10.816 10.222 41.418 1.00 92.12 102 ARG A O 1
ATOM 817 N N . LYS A 1 103 ? -11.831 8.838 39.960 1.00 90.44 103 LYS A N 1
ATOM 818 C CA . LYS A 1 103 ? -12.483 7.989 40.961 1.00 90.44 103 LYS A CA 1
ATOM 819 C C . LYS A 1 103 ? -11.464 7.336 41.893 1.00 90.44 103 LYS A C 1
ATOM 821 O O . LYS A 1 103 ? -11.665 7.353 43.102 1.00 90.44 103 LYS A O 1
ATOM 826 N N . GLU A 1 104 ? -10.364 6.816 41.353 1.00 87.19 104 GLU A N 1
ATOM 827 C CA . GLU A 1 104 ? -9.259 6.258 42.149 1.00 87.19 104 GLU A CA 1
ATOM 828 C C . GLU A 1 104 ? -8.575 7.316 43.022 1.00 87.19 104 GLU A C 1
ATOM 830 O O . GLU A 1 104 ? -8.216 7.044 44.164 1.00 87.19 104 GLU A O 1
ATOM 835 N N . LYS A 1 105 ? -8.448 8.546 42.515 1.00 89.81 105 LYS A N 1
ATOM 836 C CA . LYS A 1 105 ? -7.901 9.690 43.260 1.00 89.81 105 LYS A CA 1
ATOM 837 C C . LYS A 1 105 ? -8.908 10.351 44.215 1.00 89.81 105 LYS A C 1
ATOM 839 O O . LYS A 1 105 ? -8.542 11.297 44.904 1.00 89.81 105 LYS A O 1
ATOM 844 N N . GLY A 1 106 ? -10.161 9.891 44.260 1.00 92.06 106 GLY A N 1
ATOM 845 C CA . GLY A 1 106 ? -11.222 10.471 45.091 1.00 92.06 106 GLY A CA 1
ATOM 846 C C . GLY A 1 106 ? -11.772 11.819 44.600 1.00 92.06 106 GLY A C 1
ATOM 847 O O . GLY A 1 106 ? -12.394 12.538 45.378 1.00 92.06 106 GLY A O 1
ATOM 848 N N . LEU A 1 107 ? -11.552 12.180 43.332 1.00 89.56 107 LEU A N 1
ATOM 849 C CA . LEU A 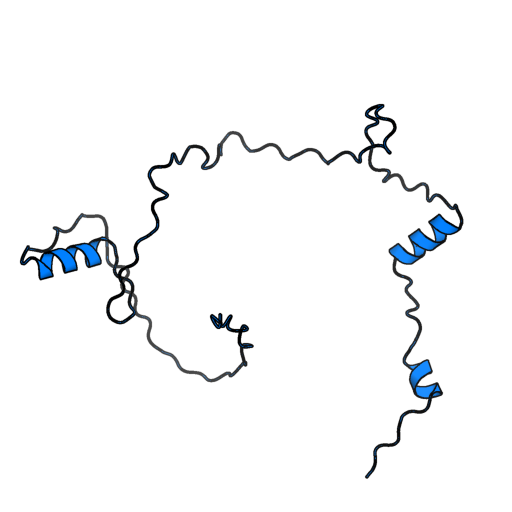1 107 ? -12.102 13.390 42.715 1.00 89.56 107 LEU A CA 1
ATOM 850 C C . LEU A 1 107 ? -13.473 13.128 42.061 1.00 89.56 107 LEU A C 1
ATOM 852 O O . LEU A 1 107 ? -13.725 12.021 41.574 1.00 89.56 107 LEU A O 1
ATOM 856 N N . PRO A 1 108 ? -14.351 14.149 41.989 1.00 90.19 108 PRO A N 1
ATOM 857 C CA . PRO A 1 108 ? -15.619 14.046 41.270 1.00 90.19 108 PRO A CA 1
ATOM 858 C C . PRO A 1 108 ? -15.402 13.874 39.753 1.00 90.19 108 PRO A C 1
ATOM 860 O O . PRO A 1 108 ? -14.386 14.333 39.225 1.00 90.19 108 PRO A O 1
ATOM 863 N N . PRO A 1 109 ? -16.341 13.232 39.033 1.00 89.19 109 PRO A N 1
ATOM 864 C CA . PRO A 1 109 ? -16.249 13.047 37.585 1.00 89.19 109 PRO A CA 1
ATOM 865 C C . PRO A 1 109 ? -16.292 14.382 36.827 1.00 89.19 109 PRO A C 1
ATOM 867 O O . PRO A 1 109 ? -16.840 15.372 37.313 1.00 89.19 109 PRO A O 1
ATOM 870 N N . LEU A 1 110 ? -15.729 14.401 35.615 1.00 85.00 110 LEU A N 1
ATOM 871 C CA . LEU A 1 110 ? -15.737 15.582 34.748 1.00 85.00 110 LEU A CA 1
ATOM 872 C C . LEU A 1 110 ? -17.171 15.984 34.346 1.00 85.00 110 LEU A C 1
ATOM 874 O O . LEU A 1 110 ? -17.961 15.100 33.982 1.00 85.00 110 LEU A O 1
ATOM 878 N N . PRO A 1 111 ? -17.501 17.293 34.337 1.00 84.50 111 PRO A N 1
ATOM 879 C CA . PRO A 1 111 ? -18.821 17.791 33.944 1.00 84.50 111 PRO A CA 1
ATOM 880 C C . PRO A 1 111 ? -19.164 17.407 32.498 1.00 84.50 111 PRO A C 1
ATOM 882 O O . PRO A 1 111 ? -18.275 17.258 31.661 1.00 84.50 111 PRO A O 1
ATOM 885 N N . ALA A 1 112 ? -20.454 17.205 32.209 1.00 77.75 112 ALA A N 1
ATOM 886 C CA . ALA A 1 112 ? -20.955 16.949 30.857 1.00 77.75 112 ALA A CA 1
ATOM 887 C C . ALA A 1 112 ? -20.620 18.118 29.925 1.00 77.75 112 ALA A C 1
ATOM 889 O O . ALA A 1 112 ? -21.092 19.226 30.141 1.00 77.75 112 ALA A O 1
ATOM 890 N N . SER A 1 113 ? -19.791 17.865 28.910 1.00 67.94 113 SER A N 1
ATOM 891 C CA . SER A 1 113 ? -19.727 18.705 27.719 1.00 67.94 113 SER A CA 1
ATOM 892 C C . SER A 1 113 ? -20.979 18.457 26.874 1.00 67.94 113 SER A C 1
ATOM 894 O O . SER A 1 113 ? -21.382 17.306 26.690 1.00 67.94 113 SER A O 1
ATOM 896 N N . ASP A 1 114 ? -21.579 19.523 26.345 1.00 58.09 114 ASP A N 1
ATOM 897 C CA . ASP A 1 114 ? -22.825 19.509 25.555 1.00 58.09 114 ASP A CA 1
ATOM 898 C C . ASP A 1 114 ? -22.684 18.865 24.152 1.00 58.09 114 ASP A C 1
ATOM 900 O O . ASP A 1 114 ? -23.404 19.214 23.220 1.00 58.09 114 ASP A O 1
ATOM 904 N N . GLY A 1 115 ? -21.753 17.922 23.969 1.00 58.53 115 GLY A N 1
ATOM 905 C CA . GLY A 1 115 ? -21.372 17.401 22.652 1.00 58.53 115 GLY A CA 1
ATOM 906 C C . GLY A 1 115 ? -21.228 15.885 22.517 1.00 58.53 115 GLY A C 1
ATOM 907 O O . GLY A 1 115 ? -21.039 15.415 21.402 1.00 58.53 115 GLY A O 1
ATOM 908 N N . GLU A 1 116 ? -21.343 15.093 23.586 1.00 53.50 116 GLU A N 1
ATOM 909 C CA . GLU A 1 116 ? -21.161 13.636 23.489 1.00 53.50 116 GLU A CA 1
ATOM 910 C C . GLU A 1 116 ? -22.349 12.882 24.078 1.00 53.50 116 GLU A C 1
ATOM 912 O O . GLU A 1 116 ? -22.382 12.486 25.243 1.00 53.50 116 GLU A O 1
ATOM 917 N N . SER A 1 117 ? -23.345 12.666 23.222 1.00 46.16 117 SER A N 1
ATOM 918 C CA . SER A 1 117 ? -24.343 11.629 23.436 1.00 46.16 117 SER A CA 1
ATOM 919 C C . SER A 1 117 ? -23.677 10.262 23.279 1.00 46.16 117 SER A C 1
ATOM 921 O O . SER A 1 117 ? -23.068 9.925 22.264 1.00 46.16 117 SER A O 1
ATOM 923 N N . THR A 1 118 ? -23.807 9.468 24.332 1.00 47.59 118 THR A N 1
ATOM 924 C CA . THR A 1 118 ? -23.571 8.030 24.391 1.00 47.59 118 THR A CA 1
ATOM 925 C C . THR A 1 118 ? -24.049 7.320 23.123 1.00 47.59 118 THR A C 1
ATOM 927 O O . THR A 1 118 ? -25.243 7.077 22.966 1.00 47.59 118 THR A O 1
ATOM 930 N N . LYS A 1 119 ? -23.124 6.865 22.270 1.00 47.72 119 LYS A N 1
ATOM 931 C CA . LYS A 1 119 ? -23.376 5.697 21.410 1.00 47.72 119 LYS A CA 1
ATOM 932 C C . LYS A 1 119 ? -23.313 4.441 22.279 1.00 47.72 119 LYS A C 1
ATOM 934 O O . LYS A 1 119 ? -22.361 3.668 22.229 1.00 47.72 119 LYS A O 1
ATOM 939 N N . GLN A 1 120 ? -24.318 4.274 23.133 1.00 50.34 120 GLN A N 1
ATOM 940 C CA . GLN A 1 120 ? -24.721 2.953 23.582 1.00 50.34 120 GLN A CA 1
ATOM 941 C C . GLN A 1 120 ? -25.673 2.419 22.522 1.00 50.34 120 GLN A C 1
ATOM 943 O O . GLN A 1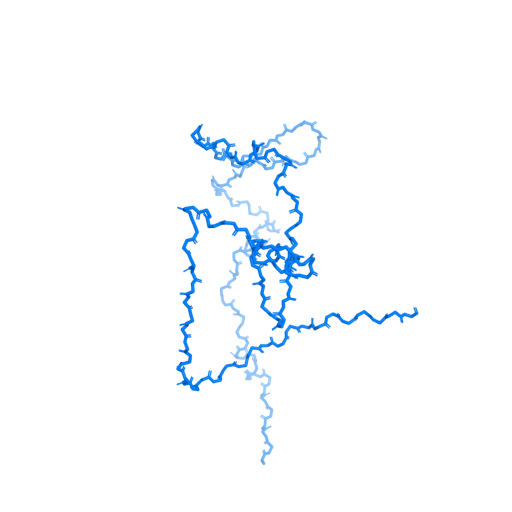 120 ? -26.775 2.928 22.407 1.00 50.34 120 GLN A O 1
ATOM 948 N N . ASP A 1 121 ? -25.252 1.404 21.774 1.00 41.78 121 ASP A N 1
ATOM 949 C CA . ASP A 1 121 ? -26.196 0.430 21.236 1.00 41.78 121 ASP A CA 1
ATOM 950 C C . ASP A 1 121 ? -25.557 -0.954 21.257 1.00 41.78 121 ASP A C 1
ATOM 952 O O . ASP A 1 121 ? -24.796 -1.386 20.391 1.00 41.78 121 ASP A O 1
ATOM 956 N N . ASN A 1 122 ? -25.889 -1.618 22.353 1.00 43.97 122 ASN A N 1
ATOM 957 C CA . ASN A 1 122 ? -25.916 -3.048 22.529 1.00 43.97 122 ASN A CA 1
ATOM 958 C C . ASN A 1 122 ? -26.980 -3.612 21.568 1.00 43.97 122 ASN A C 1
ATOM 960 O O . ASN A 1 122 ? -28.164 -3.324 21.734 1.00 43.97 122 ASN A O 1
ATOM 964 N N . LYS A 1 123 ? -26.587 -4.408 20.567 1.00 44.84 123 LYS A N 1
ATOM 965 C CA . LYS A 1 123 ? -27.532 -5.264 19.840 1.00 44.84 123 LYS A CA 1
ATOM 966 C C . LYS A 1 123 ? -27.184 -6.717 20.121 1.00 44.84 123 LYS A C 1
ATOM 968 O O . LYS A 1 123 ? -26.224 -7.267 19.586 1.00 44.84 123 LYS A O 1
ATOM 973 N N . GLU A 1 124 ? -27.966 -7.284 21.028 1.00 45.12 124 GLU A N 1
ATOM 974 C CA . GLU A 1 124 ? -27.932 -8.676 21.439 1.00 45.12 124 GLU A CA 1
ATOM 975 C C . GLU A 1 124 ? -28.173 -9.637 20.263 1.00 45.12 124 GLU A C 1
ATOM 977 O O . GLU A 1 124 ? -28.976 -9.396 19.362 1.00 45.12 124 GLU A O 1
ATOM 982 N N . GLN A 1 125 ? -27.423 -10.735 20.321 1.00 47.12 125 GLN A N 1
ATOM 983 C CA . GLN A 1 125 ? -27.770 -12.110 19.962 1.00 47.12 125 GLN A CA 1
ATOM 984 C C . GLN A 1 125 ? -29.047 -12.351 19.127 1.00 47.12 125 GLN A C 1
ATOM 986 O O . GLN A 1 125 ? -30.167 -12.319 19.626 1.00 47.12 125 GLN A O 1
ATOM 991 N N . LEU A 1 126 ? -28.846 -12.843 17.900 1.00 40.22 126 LEU A N 1
ATOM 992 C CA . LEU A 1 126 ? -29.674 -13.915 17.346 1.00 40.22 126 LEU A CA 1
ATOM 993 C C . LEU A 1 126 ? -28.763 -15.013 16.797 1.00 40.22 126 LEU A C 1
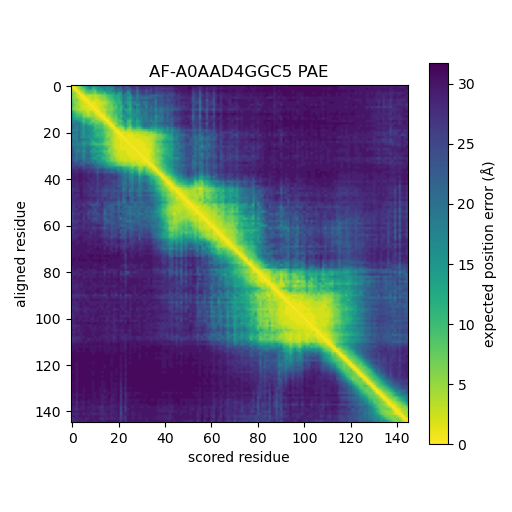ATOM 995 O O . LEU A 1 126 ? -28.011 -14.831 15.842 1.00 40.22 126 LEU A O 1
ATOM 999 N N . SER A 1 127 ? -28.840 -16.156 17.463 1.00 48.97 127 SER A N 1
ATOM 1000 C CA . SER A 1 127 ? -28.319 -17.447 17.051 1.00 48.97 127 SER A CA 1
ATOM 1001 C C . SER A 1 127 ? -28.930 -17.887 15.719 1.00 48.97 127 SER A C 1
ATOM 1003 O O . SER A 1 127 ? -30.149 -17.921 15.553 1.00 48.97 127 SER A O 1
ATOM 1005 N N . LYS A 1 128 ? -28.072 -18.290 14.780 1.00 39.91 128 LYS A N 1
ATOM 1006 C CA . LYS A 1 128 ? -28.358 -19.350 13.809 1.00 39.91 128 LYS A CA 1
ATOM 1007 C C . LYS A 1 128 ? -27.042 -19.908 13.287 1.00 39.91 128 LYS A C 1
ATOM 1009 O O . LYS A 1 128 ? -26.215 -19.187 12.735 1.00 39.91 128 LYS A O 1
ATOM 1014 N N . ASP A 1 129 ? -26.873 -21.200 13.518 1.00 47.84 129 ASP A N 1
ATOM 1015 C CA . ASP A 1 129 ? -25.793 -22.030 13.019 1.00 47.84 129 ASP A CA 1
ATOM 1016 C C . ASP A 1 129 ? -25.577 -21.862 11.512 1.00 47.84 129 ASP A C 1
ATOM 1018 O O . ASP A 1 129 ? -26.469 -22.112 10.703 1.00 47.84 129 ASP A O 1
ATOM 1022 N N . SER A 1 130 ? -24.345 -21.533 11.131 1.00 44.53 130 SER A N 1
ATOM 1023 C CA . SER A 1 130 ? -23.750 -22.040 9.895 1.00 44.53 130 SER A CA 1
ATOM 1024 C C . SER A 1 130 ? -22.231 -21.989 10.031 1.00 44.53 130 SER A C 1
ATOM 1026 O O . SER A 1 130 ? -21.596 -20.951 9.835 1.00 44.53 130 SER A O 1
ATOM 1028 N N . ALA A 1 131 ? -21.655 -23.123 10.420 1.00 50.09 131 ALA A N 1
ATOM 1029 C CA . ALA A 1 131 ? -20.221 -23.330 10.497 1.00 50.09 131 ALA A CA 1
ATOM 1030 C C . ALA A 1 131 ? -19.563 -23.126 9.119 1.00 50.09 131 ALA A C 1
ATOM 1032 O O . ALA A 1 131 ? -19.872 -23.825 8.155 1.00 50.09 131 ALA A O 1
ATOM 1033 N N . LYS A 1 132 ? -18.606 -22.198 9.043 1.00 55.88 132 LYS A N 1
ATOM 1034 C CA . LYS A 1 132 ? -17.531 -22.201 8.043 1.00 55.88 132 LYS A CA 1
ATOM 1035 C C . LYS A 1 132 ? -16.205 -22.152 8.805 1.00 55.88 132 LYS A C 1
ATOM 1037 O O . LYS A 1 132 ? -1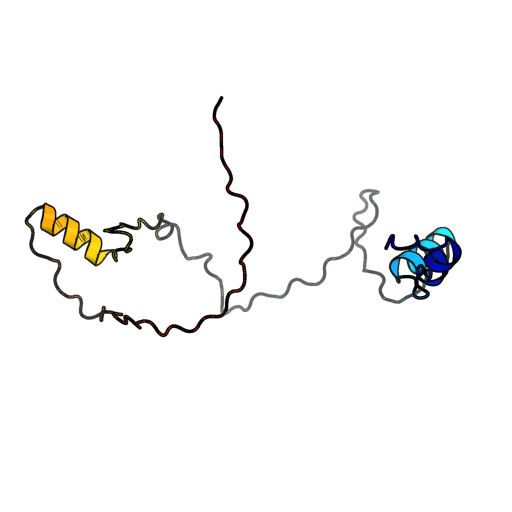6.039 -21.240 9.618 1.00 55.88 132 LYS A O 1
ATOM 1042 N N . PRO A 1 133 ? -15.266 -23.089 8.588 1.00 49.31 133 PRO A N 1
ATOM 1043 C CA . PRO A 1 133 ? -13.992 -23.056 9.288 1.00 49.31 133 PRO A CA 1
ATOM 1044 C C . PRO A 1 133 ? -13.147 -21.909 8.722 1.00 49.31 133 PRO A C 1
ATOM 1046 O O . PRO A 1 133 ? -12.732 -21.943 7.564 1.00 49.31 133 PRO A O 1
ATOM 1049 N N . LYS A 1 134 ? -12.907 -20.870 9.529 1.00 55.97 134 LYS A N 1
ATOM 1050 C CA . LYS A 1 134 ? -11.866 -19.879 9.240 1.00 55.97 134 LYS A CA 1
ATOM 1051 C C . LYS A 1 134 ? -10.522 -20.539 9.529 1.00 55.97 134 LYS A C 1
ATOM 1053 O O . LYS A 1 134 ? -10.298 -21.028 10.633 1.00 55.97 134 LYS A O 1
ATOM 1058 N N . GLN A 1 135 ? -9.669 -20.591 8.512 1.00 59.12 135 GLN A N 1
ATOM 1059 C CA . GLN A 1 135 ? -8.300 -21.072 8.633 1.00 59.12 135 GLN A CA 1
ATOM 1060 C C . GLN A 1 135 ? -7.573 -20.264 9.712 1.00 59.12 135 GLN A C 1
ATOM 1062 O O . GLN A 1 135 ? -7.611 -19.033 9.704 1.00 59.12 135 GLN A O 1
ATOM 1067 N N . ALA A 1 136 ? -6.959 -20.969 10.660 1.00 59.22 136 ALA A N 1
ATOM 1068 C CA . ALA A 1 136 ? -6.116 -20.364 11.676 1.00 59.22 136 ALA A CA 1
ATOM 1069 C C . ALA A 1 136 ? -4.917 -19.698 10.988 1.00 59.22 136 ALA A C 1
ATOM 1071 O O . ALA A 1 136 ? -4.176 -20.356 10.257 1.00 59.22 136 ALA A O 1
ATOM 1072 N N . ALA A 1 137 ? -4.742 -18.395 11.204 1.00 68.50 137 ALA A N 1
ATOM 1073 C CA . ALA A 1 137 ? -3.499 -17.726 10.850 1.00 68.50 137 ALA A CA 1
ATOM 1074 C C . ALA A 1 137 ? -2.347 -18.365 11.653 1.00 68.50 137 ALA A C 1
ATOM 1076 O O . ALA A 1 137 ? -2.550 -18.696 12.827 1.00 68.50 137 ALA A O 1
ATOM 1077 N N . PRO A 1 138 ? -1.156 -18.561 11.062 1.00 64.31 138 PRO A N 1
ATOM 1078 C CA . PRO A 1 138 ? -0.027 -19.119 11.792 1.00 64.31 138 PRO A CA 1
ATOM 1079 C C . PRO A 1 138 ? 0.388 -18.148 12.904 1.00 64.31 138 PRO A C 1
ATOM 1081 O O . PRO A 1 138 ? 0.787 -17.014 12.642 1.00 64.31 138 PRO A O 1
ATOM 1084 N N . SER A 1 139 ? 0.270 -18.590 14.156 1.00 70.56 139 SER A N 1
ATOM 1085 C CA . SER A 1 139 ? 0.761 -17.854 15.318 1.00 70.56 139 SER A CA 1
ATOM 1086 C C . SER A 1 139 ? 2.289 -17.814 15.280 1.00 70.56 139 SER A C 1
ATOM 1088 O O . SER A 1 139 ? 2.939 -18.858 15.335 1.00 70.56 139 SER A O 1
ATOM 1090 N N . LEU A 1 140 ? 2.860 -16.614 15.190 1.00 74.06 140 LEU A N 1
ATOM 1091 C CA . LEU A 1 140 ? 4.300 -16.386 15.296 1.00 74.06 140 LEU A CA 1
ATOM 1092 C C . LEU A 1 140 ? 4.735 -16.580 16.753 1.00 74.06 140 LEU A C 1
ATOM 1094 O O . LEU A 1 140 ? 4.565 -15.696 17.590 1.00 74.06 140 LEU A O 1
ATOM 1098 N N . SER A 1 141 ? 5.274 -17.755 17.063 1.00 73.25 141 SER A N 1
ATOM 1099 C CA . SER A 1 141 ? 5.934 -18.028 18.338 1.00 73.25 141 SER A CA 1
ATOM 1100 C C . SER A 1 141 ? 7.422 -17.699 18.217 1.00 73.25 141 SER A C 1
ATOM 1102 O O . SER A 1 141 ? 8.134 -18.328 17.438 1.00 73.25 141 SER A O 1
ATOM 1104 N N . PHE A 1 142 ? 7.897 -16.726 18.996 1.00 70.94 142 PHE A N 1
ATOM 1105 C CA . PHE A 1 142 ? 9.322 -16.444 19.157 1.00 70.94 142 PHE A CA 1
ATOM 1106 C C . PHE A 1 142 ? 9.842 -17.219 20.369 1.00 70.94 142 PHE A C 1
ATOM 1108 O O . PHE A 1 142 ? 9.642 -16.812 21.511 1.00 70.94 142 PHE A O 1
ATOM 1115 N N . SER A 1 143 ? 10.486 -18.360 20.131 1.00 63.84 143 SER A N 1
ATOM 1116 C CA . SER A 1 143 ? 11.299 -19.018 21.153 1.00 63.84 143 SER A CA 1
ATOM 1117 C C . SER A 1 143 ? 12.648 -18.303 21.233 1.00 63.84 143 SER A C 1
ATOM 1119 O O . SER A 1 143 ? 13.401 -18.292 20.262 1.00 63.84 143 SER A O 1
ATOM 1121 N N . SER A 1 144 ? 12.929 -17.680 22.378 1.00 59.12 144 SER A N 1
ATOM 1122 C CA . SER A 1 144 ? 14.270 -17.212 22.738 1.00 59.12 144 SER A CA 1
ATOM 1123 C C . SER A 1 144 ? 15.116 -18.420 23.128 1.00 59.12 144 SER A C 1
ATOM 1125 O O . SER A 1 144 ? 14.701 -19.186 24.000 1.00 59.12 144 SER A O 1
ATOM 1127 N N . ASN A 1 145 ? 16.274 -18.568 22.484 1.00 50.75 145 ASN A N 1
ATOM 1128 C CA . ASN A 1 145 ? 17.400 -19.337 23.022 1.00 50.75 145 ASN A CA 1
ATOM 1129 C C . ASN A 1 145 ? 18.162 -18.508 24.060 1.00 50.75 145 ASN A C 1
ATOM 1131 O O . ASN A 1 145 ? 17.992 -17.265 24.043 1.00 50.75 145 ASN A O 1
#

Mean predicted aligned error: 22.48 Å

Organism: NCBI:txid1328754

Secondary structure (DSSP, 8-state):
-PPPPPPHHHHHHHS---SS--HHHHHHHHHHTT-----S-PPPEE--SSSSPPEEPPPPPPPPPTT---GGGS-SSS-S---PEEETTEEEPHHHHHHHHHHHTTPPPPP--TT------------------PPPPPP------